Protein AF-A0A941ATB3-F1 (afdb_monomer)

Organism: NCBI:txid1453541

Secondary structure (DSSP, 8-state):
--PPP------HHHHHHHHHHHHHHHHT---S-HHHHHHHHHHHT-------TTHHHHHHHHHHHHHHHHHHHHHHHHHHHHHHHHHHHHHHHHHHHHHHHHHHHHHSTTHHHHHHHHHHHHHHHHHHHHHHHHHHHHH-

Mean predicted aligned error: 13.72 Å

Radius of gyration: 29.15 Å; Cα contacts (8 Å, |Δi|>4): 45; chains: 1; bounding box: 66×35×63 Å

Foldseek 3Di:
DDDDPPPPPDDPVVVVLLVVLLVCCVVVHPPGDPVSVVVNVVVVPPPPDPDDPCNVVVVVVVVVVVVVVVVVVVVVVVVVVVVVVVVVVVVCCVVCVVVVLQVVQVPDDPGNVVSVVVVVVVVVVCVVVVVVVVVVVVVD

pLDDT: mean 84.12, std 11.13, range [37.12, 97.19]

Sequence (140 aa):
MNTPPRNHEFDERQWQAQERARIAAREGHADADPDELRIARALRRAPAMDLPADFAAQVAAQAHSQAAVDAKFEQRLLRGLGIVLGLSAAATVAWFGRDWVSALSATLPGGADATGWSMAAALCLLANWGWGAMKRLREV

Structure (mmCIF, N/CA/C/O backbone):
data_AF-A0A941ATB3-F1
#
_entry.id   AF-A0A941ATB3-F1
#
loop_
_atom_site.group_PDB
_atom_site.id
_atom_site.type_symbol
_atom_site.label_atom_id
_atom_site.label_alt_id
_atom_site.label_comp_id
_atom_site.label_asym_id
_atom_site.label_entity_id
_atom_site.label_seq_id
_atom_site.pdbx_PDB_ins_code
_atom_site.Cartn_x
_atom_site.Cartn_y
_atom_site.Cartn_z
_atom_site.occupancy
_atom_site.B_iso_or_equiv
_atom_site.auth_seq_id
_atom_site.auth_comp_id
_atom_site.auth_asym_id
_atom_site.auth_atom_id
_atom_site.pdbx_PDB_model_num
ATOM 1 N N . MET A 1 1 ? -36.765 -5.371 -3.423 1.00 37.12 1 MET A N 1
ATOM 2 C CA . MET A 1 1 ? -36.433 -4.521 -2.261 1.00 37.12 1 MET A CA 1
ATOM 3 C C . MET A 1 1 ? -35.306 -3.593 -2.698 1.00 37.12 1 MET A C 1
ATOM 5 O O . MET A 1 1 ? -34.185 -4.055 -2.831 1.00 37.12 1 MET A O 1
ATOM 9 N N . ASN A 1 2 ? -35.629 -2.349 -3.065 1.00 39.72 2 ASN A N 1
ATOM 10 C CA . ASN A 1 2 ? -34.671 -1.373 -3.595 1.00 39.72 2 ASN A CA 1
ATOM 11 C C . ASN A 1 2 ? -34.065 -0.581 -2.432 1.00 39.72 2 ASN A C 1
ATOM 13 O O . ASN A 1 2 ? -34.708 0.328 -1.915 1.00 39.72 2 ASN A O 1
ATOM 17 N N . THR A 1 3 ? -32.853 -0.921 -2.003 1.00 48.47 3 THR A N 1
ATOM 18 C CA . THR A 1 3 ? -32.048 -0.024 -1.164 1.00 48.47 3 THR A CA 1
ATOM 19 C C . THR A 1 3 ? -31.293 0.936 -2.083 1.00 48.47 3 THR A C 1
ATOM 21 O O . THR A 1 3 ? -30.486 0.459 -2.883 1.00 48.47 3 THR A O 1
ATOM 24 N N . PRO A 1 4 ? -31.538 2.258 -2.020 1.00 49.59 4 PRO A N 1
ATOM 25 C CA . PRO A 1 4 ? -30.750 3.213 -2.790 1.00 49.59 4 PRO A CA 1
ATOM 26 C C . PRO A 1 4 ? -29.269 3.127 -2.372 1.00 49.59 4 PRO A C 1
ATOM 28 O O . PRO A 1 4 ? -28.982 2.814 -1.209 1.00 49.59 4 PRO A O 1
ATOM 31 N N . PRO A 1 5 ? -28.320 3.373 -3.294 1.00 51.84 5 PRO A N 1
ATOM 32 C CA . PRO A 1 5 ? -26.901 3.366 -2.970 1.00 51.84 5 PRO A CA 1
ATOM 33 C C . PRO A 1 5 ? -26.631 4.465 -1.941 1.00 51.84 5 PRO A C 1
ATOM 35 O O . PRO A 1 5 ? -26.846 5.648 -2.201 1.00 51.84 5 PRO A O 1
ATOM 38 N N . ARG A 1 6 ? -26.198 4.070 -0.741 1.00 57.22 6 ARG A N 1
ATOM 39 C CA . ARG A 1 6 ? -25.798 5.006 0.309 1.00 57.22 6 ARG A CA 1
ATOM 40 C C . ARG A 1 6 ? -24.454 5.618 -0.073 1.00 57.22 6 ARG A C 1
ATOM 42 O O . ARG A 1 6 ? -23.410 5.075 0.272 1.00 57.22 6 ARG A O 1
ATOM 49 N N . ASN A 1 7 ? -24.484 6.731 -0.799 1.00 54.56 7 ASN A N 1
ATOM 50 C CA . ASN A 1 7 ? -23.332 7.617 -0.911 1.00 54.56 7 ASN A CA 1
ATOM 51 C C . ASN A 1 7 ? -23.184 8.363 0.424 1.00 54.56 7 ASN A C 1
ATOM 53 O O . ASN A 1 7 ? -23.713 9.457 0.594 1.00 54.56 7 ASN A O 1
ATOM 57 N N . HIS A 1 8 ? -22.567 7.718 1.415 1.00 60.22 8 HIS A N 1
ATOM 58 C CA . HIS A 1 8 ? -22.116 8.409 2.618 1.00 60.22 8 HIS A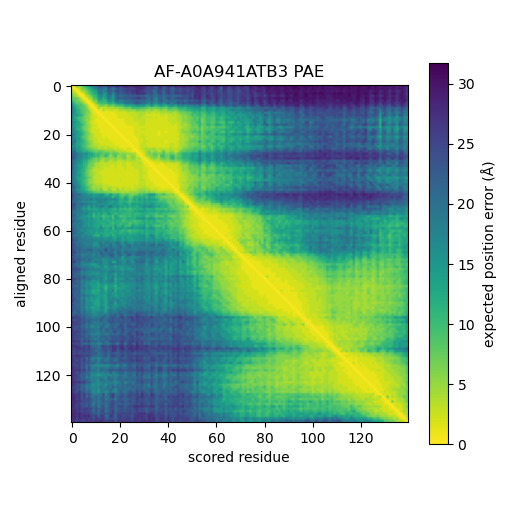 CA 1
ATOM 59 C C . HIS A 1 8 ? -20.817 9.124 2.266 1.00 60.22 8 HIS A C 1
ATOM 61 O O . HIS A 1 8 ? -19.731 8.576 2.441 1.00 60.22 8 HIS A O 1
ATOM 67 N N . GLU A 1 9 ? -20.943 10.327 1.716 1.00 69.69 9 GLU A N 1
ATOM 68 C CA . GLU A 1 9 ? -19.825 11.256 1.665 1.00 69.69 9 GLU A CA 1
ATOM 69 C C . GLU A 1 9 ? -19.334 11.445 3.108 1.00 69.69 9 GLU A C 1
ATOM 71 O O . GLU A 1 9 ? -20.122 11.717 4.017 1.00 69.69 9 GLU A O 1
ATOM 76 N N . PHE A 1 10 ? -18.059 11.151 3.348 1.00 75.00 10 PHE A N 1
ATOM 77 C CA . PHE A 1 10 ? -17.480 11.211 4.683 1.00 75.00 10 PHE A CA 1
ATOM 78 C C . PHE A 1 10 ? -17.383 12.679 5.116 1.00 75.00 10 PHE A C 1
ATOM 80 O O . PHE A 1 10 ? -16.521 13.414 4.636 1.00 75.00 10 PHE A O 1
ATOM 87 N N . ASP A 1 11 ? -18.281 13.109 6.004 1.00 87.00 11 ASP A N 1
ATOM 88 C CA . ASP A 1 11 ? -18.234 14.436 6.616 1.00 87.00 11 ASP A CA 1
ATOM 89 C C . ASP A 1 11 ? -17.440 14.384 7.928 1.00 87.00 11 ASP A C 1
ATOM 91 O O . ASP A 1 11 ? -17.938 13.977 8.981 1.00 87.00 11 ASP A O 1
ATOM 95 N N . GLU A 1 12 ? -16.191 14.841 7.859 1.00 90.38 12 GLU A N 1
ATOM 96 C CA . GLU A 1 12 ? -15.289 14.955 9.009 1.00 90.38 12 GLU A CA 1
ATOM 97 C C . GLU A 1 12 ? -15.907 15.784 10.147 1.00 90.38 12 GLU A C 1
ATOM 99 O O . GLU A 1 12 ? -15.719 15.473 11.322 1.00 90.38 12 GLU A O 1
ATOM 104 N N . ARG A 1 13 ? -16.690 16.829 9.841 1.00 88.62 13 ARG A N 1
ATOM 105 C CA . ARG A 1 13 ? -17.304 17.669 10.883 1.00 88.62 13 ARG A CA 1
ATOM 106 C C . ARG A 1 13 ? -18.380 16.908 11.637 1.00 88.62 13 ARG A C 1
ATOM 108 O O . ARG A 1 13 ? -18.458 17.016 12.863 1.00 88.62 13 ARG A O 1
ATOM 115 N N . GLN A 1 14 ? -19.183 16.138 10.910 1.00 88.81 14 GLN A N 1
ATOM 116 C CA . GLN A 1 14 ? -20.196 15.274 11.496 1.00 88.81 14 GLN A CA 1
ATOM 117 C C . GLN A 1 14 ? -19.548 14.171 12.343 1.00 88.81 14 GLN A C 1
ATOM 119 O O . GLN A 1 14 ? -19.974 13.937 13.474 1.00 88.81 14 GLN A O 1
ATOM 124 N N . TRP A 1 15 ? -18.461 13.566 11.856 1.00 89.38 15 TRP A N 1
ATOM 125 C CA . TRP A 1 15 ? -17.699 12.573 12.614 1.00 89.38 15 TRP A CA 1
ATOM 126 C C . TRP A 1 15 ? -17.160 13.136 13.941 1.00 89.38 15 TRP A C 1
ATOM 128 O O . TRP A 1 15 ? -17.355 12.541 15.001 1.00 89.38 15 TRP A O 1
ATOM 138 N N . GLN A 1 16 ? -16.565 14.331 13.921 1.00 93.00 16 GLN A N 1
ATOM 139 C CA . GLN A 1 16 ? -16.058 14.996 15.128 1.00 93.00 16 GLN A CA 1
ATOM 140 C C . GLN A 1 16 ? -17.173 15.384 16.114 1.00 93.00 16 GLN A C 1
ATOM 142 O O . GLN A 1 16 ? -16.965 15.391 17.331 1.00 93.00 16 GLN A O 1
ATOM 147 N N . ALA A 1 17 ? -18.362 15.747 15.621 1.00 91.50 17 ALA A N 1
ATOM 148 C CA . ALA A 1 17 ? -19.524 16.008 16.472 1.00 91.50 17 ALA A CA 1
ATOM 149 C C . ALA A 1 17 ? -19.989 14.727 17.187 1.00 91.50 17 ALA A C 1
ATOM 151 O O . ALA A 1 17 ? -20.221 14.751 18.398 1.00 91.50 17 ALA A O 1
ATOM 152 N N . GLN A 1 18 ? -20.021 13.604 16.466 1.00 92.19 18 GLN A N 1
ATOM 153 C CA . GLN A 1 18 ? -20.349 12.286 17.009 1.00 92.19 18 GLN A CA 1
ATOM 154 C C . GLN A 1 18 ? -19.328 11.802 18.037 1.00 92.19 18 GLN A C 1
ATOM 156 O O . GLN A 1 18 ? -19.715 11.323 19.103 1.00 92.19 18 GLN A O 1
ATOM 161 N N . GLU A 1 19 ? -18.031 11.958 17.767 1.00 92.31 19 GLU A N 1
ATOM 162 C CA . GLU A 1 19 ? -16.986 11.507 18.689 1.00 92.31 19 GLU A CA 1
ATOM 163 C C . GLU A 1 19 ? -17.003 12.319 19.993 1.00 92.31 19 GLU A C 1
ATOM 165 O O . GLU A 1 19 ? -16.952 11.745 21.085 1.00 92.31 19 GLU A O 1
ATOM 170 N N . ARG A 1 20 ? -17.203 13.643 19.909 1.00 91.56 20 ARG A N 1
ATOM 171 C CA . ARG A 1 20 ? -17.406 14.493 21.095 1.00 91.56 20 ARG A CA 1
ATOM 172 C C . ARG A 1 20 ? -18.654 14.096 21.878 1.00 91.56 20 ARG A C 1
ATOM 174 O O . ARG A 1 20 ? -18.580 13.952 23.096 1.00 91.56 20 ARG A O 1
ATOM 181 N N . ALA A 1 21 ? -19.776 13.846 21.202 1.00 92.31 21 ALA A N 1
ATOM 182 C CA . ALA A 1 21 ? -20.999 13.375 21.850 1.00 92.31 21 ALA A CA 1
ATOM 183 C C . ALA A 1 21 ? -20.831 11.998 22.513 1.00 92.31 21 ALA A C 1
ATOM 185 O O . ALA A 1 21 ? -21.358 11.771 23.606 1.00 92.31 21 ALA A O 1
ATOM 186 N N . ARG A 1 22 ? -20.054 11.091 21.905 1.00 91.44 22 ARG A N 1
ATOM 187 C CA . ARG A 1 22 ? -19.717 9.770 22.457 1.00 91.44 22 ARG A CA 1
ATOM 188 C C . ARG A 1 22 ? -18.913 9.885 23.750 1.00 91.44 22 ARG A C 1
ATOM 190 O O . ARG A 1 22 ? -19.253 9.220 24.731 1.00 91.44 22 ARG A O 1
ATOM 197 N N . ILE A 1 23 ? -17.878 10.728 23.764 1.00 91.19 23 ILE A N 1
ATOM 198 C CA . ILE A 1 23 ? -17.043 10.986 24.949 1.00 91.19 23 ILE A CA 1
ATOM 199 C C . ILE A 1 23 ? -17.870 11.688 26.035 1.00 91.19 23 ILE A C 1
ATOM 201 O O . ILE A 1 23 ? -17.918 11.210 27.169 1.00 91.19 23 ILE A O 1
ATOM 205 N N . ALA A 1 24 ? -18.636 12.724 25.680 1.00 90.62 24 ALA A N 1
ATOM 206 C CA . ALA A 1 24 ? -19.506 13.439 26.613 1.00 90.62 24 ALA A CA 1
ATOM 207 C C . ALA A 1 24 ? -20.560 12.516 27.254 1.00 90.62 24 ALA A C 1
ATOM 209 O O . ALA A 1 24 ? -20.748 12.529 28.471 1.00 90.62 24 ALA A O 1
ATOM 210 N N . ALA A 1 25 ? -21.199 11.632 26.479 1.00 88.69 25 ALA A N 1
ATOM 211 C CA . ALA A 1 25 ? -22.116 10.618 27.007 1.00 88.69 25 ALA A CA 1
ATOM 212 C C . ALA A 1 25 ? -21.413 9.549 27.866 1.00 88.69 25 ALA A C 1
ATOM 214 O O . ALA A 1 25 ? -22.060 8.904 28.702 1.00 88.69 25 ALA A O 1
ATOM 215 N N . ARG A 1 26 ? -20.106 9.327 27.660 1.00 86.25 26 ARG A N 1
ATOM 216 C CA . ARG A 1 26 ? -19.295 8.422 28.481 1.00 86.25 26 ARG A CA 1
ATOM 217 C C . ARG A 1 26 ? -19.038 9.002 29.870 1.00 86.25 26 ARG A C 1
ATOM 219 O O . ARG A 1 26 ? -19.235 8.288 30.853 1.00 86.25 26 ARG A O 1
ATOM 226 N N . GLU A 1 27 ? -18.635 10.267 29.903 1.00 88.88 27 GLU A N 1
ATOM 227 C CA . GLU A 1 27 ? -18.178 11.010 31.086 1.00 88.88 27 GLU A CA 1
ATOM 228 C C . GLU A 1 27 ? -19.316 11.729 31.831 1.00 88.88 27 GLU A C 1
ATOM 230 O O . GLU A 1 27 ? -19.149 12.142 32.973 1.00 88.88 27 GLU A O 1
ATOM 235 N N . GLY A 1 28 ? -20.503 11.823 31.223 1.00 82.69 28 GLY A N 1
ATOM 236 C CA . GLY A 1 28 ? -21.673 12.476 31.817 1.00 82.69 28 GLY A CA 1
ATOM 237 C C . GLY A 1 28 ? -21.739 13.985 31.567 1.00 82.69 28 GLY A C 1
ATOM 238 O O . GLY A 1 28 ? -22.505 14.681 32.230 1.00 82.69 28 GLY A O 1
ATOM 239 N N . HIS A 1 29 ? -20.972 14.495 30.606 1.00 81.75 29 HIS A N 1
ATOM 240 C CA . HIS A 1 29 ? -20.975 15.899 30.209 1.00 81.75 29 HIS A CA 1
ATOM 241 C C . HIS A 1 29 ? -22.111 16.214 29.220 1.00 81.75 29 HIS A C 1
ATOM 243 O O . HIS A 1 29 ? -22.646 15.335 28.537 1.00 81.75 29 HIS A O 1
ATOM 249 N N . ALA A 1 30 ? -22.506 17.488 29.164 1.00 78.44 30 ALA A N 1
ATOM 250 C CA . ALA A 1 30 ? -23.513 18.001 28.230 1.00 78.44 30 ALA A CA 1
ATOM 251 C C . ALA A 1 30 ? -22.906 18.869 27.112 1.00 78.44 30 ALA A C 1
ATOM 253 O O . ALA A 1 30 ? -23.649 19.461 26.337 1.00 78.44 30 ALA A O 1
ATOM 254 N N . ASP A 1 31 ? -21.575 18.937 27.034 1.00 80.44 31 ASP A N 1
ATOM 255 C CA . ASP A 1 31 ? -20.836 19.759 26.071 1.00 80.44 31 ASP A CA 1
ATOM 256 C C . ASP A 1 31 ? -20.669 19.035 24.723 1.00 80.44 31 ASP A C 1
ATOM 258 O O . ASP A 1 31 ? -19.580 18.632 24.319 1.00 80.44 31 ASP A O 1
ATOM 262 N N . ALA A 1 32 ? -21.796 18.767 24.065 1.00 87.38 32 ALA A N 1
ATOM 263 C CA . ALA A 1 32 ? -21.861 18.209 22.719 1.00 87.38 32 ALA A CA 1
ATOM 264 C C . ALA A 1 32 ? -23.197 18.574 22.060 1.00 87.38 32 ALA A C 1
ATOM 266 O O . ALA A 1 32 ? -24.130 19.020 22.732 1.00 87.38 32 ALA A O 1
ATOM 267 N N . ASP A 1 33 ? -23.296 18.356 20.749 1.00 89.88 33 ASP A N 1
ATOM 268 C CA . ASP A 1 33 ? -24.551 18.532 20.020 1.00 89.88 33 ASP A CA 1
ATOM 269 C C . ASP A 1 33 ? -25.694 17.724 20.687 1.00 89.88 33 ASP A C 1
ATOM 271 O O . ASP A 1 33 ? -25.503 16.537 20.974 1.00 89.88 33 ASP A O 1
ATOM 275 N N . PRO A 1 34 ? -26.866 18.326 20.977 1.00 88.88 34 PRO A N 1
ATOM 276 C CA . PRO A 1 34 ? -27.933 17.667 21.731 1.00 88.88 34 PRO A CA 1
ATOM 277 C C . PRO A 1 34 ? -28.518 16.422 21.058 1.00 88.88 34 PRO A C 1
ATOM 279 O O . PRO A 1 34 ? -28.932 15.493 21.765 1.00 88.88 34 PRO A O 1
ATOM 282 N N . ASP A 1 35 ? -28.581 16.399 19.726 1.00 90.19 35 ASP A N 1
ATOM 283 C CA . ASP A 1 35 ? -29.128 15.269 18.980 1.00 90.19 35 ASP A CA 1
ATOM 284 C C . ASP A 1 35 ? -28.105 14.131 18.925 1.00 90.19 35 ASP A C 1
ATOM 286 O O . ASP A 1 35 ? -28.449 12.992 19.259 1.00 90.19 35 ASP A O 1
ATOM 290 N N . GLU A 1 36 ? -26.830 14.437 18.668 1.00 92.38 36 GLU A N 1
ATOM 291 C CA . GLU A 1 36 ? -25.754 13.437 18.743 1.00 92.38 36 GLU A CA 1
ATOM 292 C C . GLU A 1 36 ? -25.593 12.880 20.168 1.00 92.38 36 GLU A C 1
ATOM 294 O O . GLU A 1 36 ? -25.398 11.679 20.378 1.00 92.38 36 GLU A O 1
ATOM 299 N N . LEU A 1 37 ? -25.771 13.721 21.189 1.00 91.44 37 LEU A N 1
ATOM 300 C CA . LEU A 1 37 ? -25.734 13.314 22.592 1.00 91.44 37 LEU A CA 1
ATOM 301 C C . LEU A 1 37 ? -26.916 12.404 22.960 1.00 91.44 37 LEU A C 1
ATOM 303 O O . LEU A 1 37 ? -26.758 11.467 23.750 1.00 91.44 37 LEU A O 1
ATOM 307 N N . ARG A 1 38 ? -28.107 12.642 22.390 1.00 89.62 38 ARG A N 1
ATOM 308 C CA . ARG A 1 38 ? -29.273 11.757 22.551 1.00 89.62 38 ARG A CA 1
ATOM 309 C C . ARG A 1 38 ? -28.996 10.389 21.933 1.00 89.62 38 ARG A C 1
ATOM 311 O O . ARG A 1 38 ? -29.266 9.379 22.586 1.00 89.62 38 ARG A O 1
ATOM 318 N N . ILE A 1 39 ? -28.423 10.358 20.731 1.00 90.19 39 ILE A N 1
ATOM 319 C CA . ILE A 1 39 ? -28.038 9.126 20.031 1.00 90.19 39 ILE A CA 1
ATOM 320 C C . ILE A 1 39 ? -26.986 8.360 20.843 1.00 90.19 39 ILE A C 1
ATOM 322 O O . ILE A 1 39 ? -27.190 7.187 21.160 1.00 90.19 39 ILE A O 1
ATOM 326 N N . ALA A 1 40 ? -25.913 9.021 21.280 1.00 90.25 40 ALA A N 1
ATOM 327 C CA . ALA A 1 40 ? -24.852 8.404 22.076 1.00 90.25 40 ALA A CA 1
ATOM 328 C C . ALA A 1 40 ? -25.376 7.802 23.395 1.00 90.25 40 ALA A C 1
ATOM 330 O O . ALA A 1 40 ? -24.995 6.693 23.784 1.00 90.25 40 ALA A O 1
ATOM 331 N N . ARG A 1 41 ? -26.303 8.490 24.076 1.00 88.75 41 ARG A N 1
ATOM 332 C CA . ARG A 1 41 ? -26.965 7.970 25.287 1.00 88.75 41 ARG A CA 1
ATOM 333 C C . ARG A 1 41 ? -27.878 6.783 24.991 1.00 88.75 41 ARG A C 1
ATOM 335 O O . ARG A 1 41 ? -27.901 5.844 25.784 1.00 88.75 41 ARG A O 1
ATOM 342 N N . ALA A 1 42 ? -28.620 6.814 23.884 1.00 87.56 42 ALA A N 1
ATOM 343 C CA . ALA A 1 42 ? -29.471 5.703 23.467 1.00 87.56 42 ALA A CA 1
ATOM 344 C C . ALA A 1 42 ? -28.637 4.447 23.169 1.00 87.56 42 ALA A C 1
ATOM 346 O O . ALA A 1 42 ? -28.973 3.369 23.652 1.00 87.56 42 ALA A O 1
ATOM 347 N N . LEU A 1 43 ? -27.501 4.603 22.480 1.00 85.44 43 LEU A N 1
ATOM 348 C CA . LEU A 1 43 ? -26.565 3.512 22.196 1.00 85.44 43 LEU A CA 1
ATOM 349 C C . LEU A 1 43 ? -25.942 2.922 23.470 1.00 85.44 43 LEU A C 1
ATOM 351 O O . LEU A 1 43 ? -25.814 1.706 23.575 1.00 85.44 43 LEU A O 1
ATOM 355 N N . ARG A 1 44 ? -25.604 3.742 24.478 1.00 82.62 44 ARG A N 1
ATOM 356 C CA . ARG A 1 44 ? -25.124 3.223 25.779 1.00 82.62 44 ARG A CA 1
ATOM 357 C C . ARG A 1 44 ? -26.203 2.502 26.581 1.00 82.62 44 ARG A C 1
ATOM 359 O O . ARG A 1 44 ? -25.873 1.650 27.397 1.00 82.62 44 ARG A O 1
ATOM 366 N N . ARG A 1 45 ? -27.471 2.862 26.381 1.00 81.25 45 ARG A N 1
ATOM 367 C CA . ARG A 1 45 ? -28.628 2.200 26.999 1.00 81.25 45 ARG A CA 1
ATOM 368 C C . ARG A 1 45 ? -29.127 1.009 26.184 1.00 81.25 45 ARG A C 1
ATOM 370 O O . ARG A 1 45 ? -30.238 0.550 26.445 1.00 81.25 45 ARG A O 1
ATOM 377 N N . ALA A 1 46 ? -28.346 0.534 25.209 1.00 69.88 46 ALA A N 1
ATOM 378 C CA . ALA A 1 46 ? -28.678 -0.672 24.469 1.00 69.88 46 ALA A CA 1
ATOM 379 C C . ALA A 1 46 ? -29.094 -1.777 25.458 1.00 69.88 46 ALA A C 1
ATOM 381 O O . ALA A 1 46 ? -28.436 -1.940 26.493 1.00 69.88 46 ALA A O 1
ATOM 382 N N . PRO A 1 47 ? -30.216 -2.470 25.192 1.00 70.38 47 PRO A N 1
ATOM 383 C CA . PRO A 1 47 ? -30.733 -3.483 26.098 1.00 70.38 47 PRO A CA 1
ATOM 384 C C . PRO A 1 47 ? -29.647 -4.514 26.391 1.00 70.38 47 PRO A C 1
ATOM 386 O O . PRO A 1 47 ? -28.785 -4.763 25.548 1.00 70.38 47 PRO A O 1
ATOM 389 N N . ALA A 1 48 ? -29.680 -5.096 27.590 1.00 67.94 48 ALA A N 1
ATOM 390 C CA . ALA A 1 48 ? -28.779 -6.182 27.941 1.00 67.94 48 ALA A CA 1
ATOM 391 C C . ALA A 1 48 ? -29.021 -7.336 26.962 1.00 67.94 48 ALA A C 1
ATOM 393 O O . ALA A 1 48 ? -30.022 -8.045 27.036 1.00 67.94 48 ALA A O 1
ATOM 394 N N . MET A 1 49 ? -28.132 -7.448 25.987 1.00 72.31 49 MET A N 1
ATOM 395 C CA . MET A 1 49 ? -28.106 -8.542 25.041 1.00 72.31 49 MET A CA 1
ATOM 396 C C . MET A 1 49 ? -27.321 -9.657 25.725 1.00 72.31 49 MET A C 1
ATOM 398 O O . MET A 1 49 ? -26.210 -9.415 26.201 1.00 72.31 49 MET A O 1
ATOM 402 N N . ASP A 1 50 ? -27.904 -10.849 25.810 1.00 80.56 50 ASP A N 1
ATOM 403 C CA . ASP A 1 50 ? -27.262 -12.008 26.429 1.00 80.56 50 ASP A CA 1
ATOM 404 C C . ASP A 1 50 ? -26.182 -12.543 25.475 1.00 80.56 50 ASP A C 1
ATOM 406 O O . ASP A 1 50 ? -26.401 -13.451 24.671 1.00 80.56 50 ASP A O 1
ATOM 410 N N . LEU A 1 51 ? -25.040 -11.850 25.447 1.00 79.44 51 LEU A N 1
ATOM 411 C CA . LEU A 1 51 ? -23.906 -12.213 24.6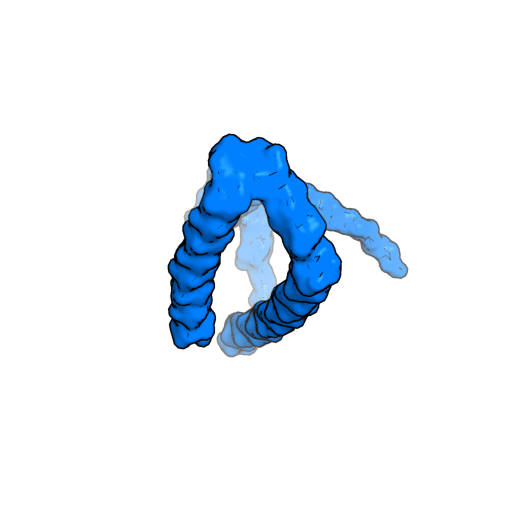11 1.00 79.44 51 LEU A CA 1
ATOM 412 C C . LEU A 1 51 ? -23.067 -13.274 25.325 1.00 79.44 51 LEU A C 1
ATOM 414 O O . LEU A 1 51 ? -22.764 -13.121 26.511 1.00 79.44 51 LEU A O 1
ATOM 418 N N . PRO A 1 52 ? -22.596 -14.301 24.597 1.00 87.06 52 PRO A N 1
ATOM 419 C CA . PRO A 1 52 ? -21.596 -15.219 25.120 1.00 87.06 52 PRO A CA 1
ATOM 420 C C . PRO A 1 52 ? -20.366 -14.460 25.632 1.00 87.06 52 PRO A C 1
ATOM 422 O O . PRO A 1 52 ? -19.933 -13.490 25.004 1.00 87.06 52 PRO A O 1
ATOM 425 N N . ALA A 1 53 ? -19.755 -14.938 26.720 1.00 87.25 53 ALA A N 1
ATOM 426 C CA . ALA A 1 53 ? -18.559 -14.320 27.305 1.00 87.25 53 ALA A CA 1
ATOM 427 C C . ALA A 1 53 ? -17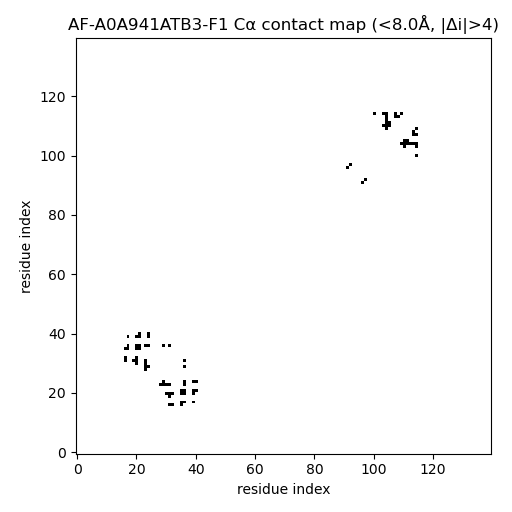.414 -14.154 26.282 1.00 87.25 53 ALA A C 1
ATOM 429 O O . ALA A 1 53 ? -16.700 -13.153 26.295 1.00 87.25 53 ALA A O 1
ATOM 430 N N . ASP A 1 54 ? -17.309 -15.087 25.332 1.00 89.31 54 ASP A N 1
ATOM 431 C CA . ASP A 1 54 ? -16.280 -15.095 24.290 1.00 89.31 54 ASP A CA 1
ATOM 432 C C . ASP A 1 54 ? -16.694 -14.367 23.003 1.00 89.31 54 ASP A C 1
ATOM 434 O O . ASP A 1 54 ? -16.017 -14.482 21.982 1.00 89.31 54 ASP A O 1
ATOM 438 N N . PHE A 1 55 ? -17.819 -13.644 22.986 1.00 89.12 55 PHE A N 1
ATOM 439 C CA . PHE A 1 55 ? -18.311 -12.984 21.771 1.00 89.12 55 PHE A CA 1
ATOM 440 C C . PHE A 1 55 ? -17.269 -12.034 21.169 1.00 89.12 55 PHE A C 1
ATOM 442 O O . PHE A 1 55 ? -16.986 -12.094 19.974 1.00 89.12 55 PHE A O 1
ATOM 449 N N . ALA A 1 56 ? -16.651 -11.189 22.001 1.00 89.06 56 ALA A N 1
ATOM 450 C CA . ALA A 1 56 ? -15.634 -10.248 21.540 1.00 89.06 56 ALA A CA 1
ATOM 451 C C . ALA A 1 56 ? -14.416 -10.973 20.942 1.00 89.06 56 ALA A C 1
ATOM 453 O O . ALA A 1 56 ? -13.895 -10.550 19.911 1.00 89.06 56 ALA A O 1
ATOM 454 N N . ALA A 1 57 ? -14.002 -12.092 21.546 1.00 88.94 57 ALA A N 1
ATOM 455 C CA . ALA A 1 57 ? -12.901 -12.911 21.047 1.00 88.94 57 ALA A CA 1
ATOM 456 C C . ALA A 1 57 ? -13.247 -13.575 19.705 1.00 88.94 57 ALA A C 1
ATOM 458 O O . ALA A 1 57 ? -12.426 -13.574 18.790 1.00 88.94 57 ALA A O 1
ATOM 459 N N . GLN A 1 58 ? -14.475 -14.078 19.552 1.00 91.31 58 GLN A N 1
ATOM 460 C CA . GLN A 1 58 ? -14.957 -14.678 18.305 1.00 91.31 58 GLN A CA 1
ATOM 461 C C . GLN A 1 58 ? -15.033 -13.652 17.170 1.00 91.31 58 GLN A C 1
ATOM 463 O O . GLN A 1 58 ? -14.538 -13.911 16.074 1.00 91.31 58 GLN A O 1
ATOM 468 N N . VAL A 1 59 ? -15.579 -12.461 17.439 1.00 92.00 59 VAL A N 1
ATOM 469 C CA . VAL A 1 59 ? -15.639 -11.371 16.453 1.00 92.00 59 VAL A CA 1
ATOM 470 C C . VAL A 1 59 ? -14.236 -10.907 16.067 1.00 92.00 59 VAL A C 1
ATOM 472 O O . VAL A 1 59 ? -13.957 -10.739 14.881 1.00 92.00 59 VAL A O 1
ATOM 475 N N . ALA A 1 60 ? -13.331 -10.748 17.037 1.00 90.12 60 ALA A N 1
ATOM 476 C CA . ALA A 1 60 ? -11.947 -10.368 16.768 1.00 90.12 60 ALA A CA 1
ATOM 477 C C . ALA A 1 60 ? -11.219 -11.422 15.919 1.00 90.12 60 ALA A C 1
ATOM 479 O O . ALA A 1 60 ? -10.577 -11.074 14.928 1.00 90.12 60 ALA A O 1
ATOM 480 N N . ALA A 1 61 ? -11.361 -12.708 16.254 1.00 89.62 61 ALA A N 1
ATOM 481 C CA . ALA A 1 61 ? -10.783 -13.806 15.482 1.00 89.62 61 ALA A CA 1
ATOM 482 C C . ALA A 1 61 ? -11.342 -13.846 14.053 1.00 89.62 61 ALA A C 1
ATOM 484 O O . ALA A 1 61 ? -10.591 -14.009 13.089 1.00 89.62 61 ALA A O 1
ATOM 485 N N . GLN A 1 62 ? -12.648 -13.632 13.898 1.00 89.38 62 GLN A N 1
ATOM 486 C CA . GLN A 1 62 ? -13.293 -13.613 12.595 1.00 89.38 62 GLN A CA 1
ATOM 487 C C . GLN A 1 62 ? -12.838 -12.420 11.745 1.00 89.38 62 GLN A C 1
ATOM 489 O O . GLN A 1 62 ? -12.479 -12.617 10.583 1.00 89.38 62 GLN A O 1
ATOM 494 N N . ALA A 1 63 ? -12.772 -11.215 12.313 1.00 85.44 63 ALA A N 1
ATOM 495 C CA . ALA A 1 63 ? -12.254 -10.032 11.626 1.00 85.44 63 ALA A CA 1
ATOM 496 C C . ALA A 1 63 ? -10.789 -10.221 11.199 1.00 85.44 63 ALA A C 1
ATOM 498 O O . ALA A 1 63 ? -10.430 -9.934 10.058 1.00 85.44 63 ALA A O 1
ATOM 499 N N . HIS A 1 64 ? -9.956 -10.781 12.081 1.00 81.50 64 HIS A N 1
ATOM 500 C CA . HIS A 1 64 ? -8.553 -11.054 11.779 1.00 81.50 64 HIS A CA 1
ATOM 501 C C . HIS A 1 64 ? -8.396 -12.102 10.670 1.00 81.50 64 HIS A C 1
ATOM 503 O O . HIS A 1 64 ? -7.557 -11.949 9.785 1.00 81.50 64 HIS A O 1
ATOM 509 N N . SER A 1 65 ? -9.227 -13.149 10.676 1.00 78.94 65 SER A N 1
ATOM 510 C CA . SER A 1 65 ? -9.203 -14.182 9.636 1.00 78.94 65 SER A CA 1
ATOM 511 C C . SER A 1 65 ? -9.569 -13.630 8.255 1.00 78.94 65 SER A C 1
ATOM 513 O O . SER A 1 65 ? -8.907 -13.969 7.278 1.00 78.94 65 SER A O 1
ATOM 515 N N . GLN A 1 66 ? -10.561 -12.737 8.177 1.00 76.44 66 GLN A N 1
ATOM 516 C CA . GLN A 1 66 ? -10.974 -12.098 6.926 1.00 76.44 66 GLN A CA 1
ATOM 517 C C . GLN A 1 66 ? -9.887 -11.156 6.406 1.00 76.44 66 GLN A C 1
ATOM 519 O O . GLN A 1 66 ? -9.451 -11.302 5.267 1.00 76.44 66 GLN A O 1
ATOM 524 N N . ALA A 1 67 ? -9.350 -10.292 7.273 1.00 75.56 67 ALA A N 1
ATOM 525 C CA . ALA A 1 67 ? -8.246 -9.403 6.918 1.00 75.56 67 ALA A CA 1
ATOM 526 C C . ALA A 1 67 ? -7.004 -10.179 6.438 1.00 75.56 67 ALA A C 1
ATOM 528 O O . ALA A 1 67 ? -6.348 -9.785 5.476 1.00 75.56 67 ALA A O 1
ATOM 529 N N . ALA A 1 68 ? -6.693 -11.318 7.067 1.00 75.25 68 ALA A N 1
ATOM 530 C CA . ALA A 1 68 ? -5.572 -12.161 6.664 1.00 75.25 68 ALA A CA 1
ATOM 531 C C . ALA A 1 68 ? -5.796 -12.859 5.309 1.00 75.25 68 ALA A C 1
ATOM 533 O O . ALA A 1 68 ? -4.829 -13.094 4.581 1.00 75.25 68 ALA A O 1
ATOM 534 N N . VAL A 1 69 ? -7.035 -13.227 4.967 1.00 75.69 69 VAL A N 1
ATOM 535 C CA . VAL A 1 69 ? -7.372 -13.807 3.656 1.00 75.69 69 VAL A CA 1
ATOM 536 C C . VAL A 1 69 ? -7.267 -12.748 2.561 1.00 75.69 69 VAL A C 1
ATOM 538 O O . VAL A 1 69 ? -6.610 -13.010 1.550 1.00 75.69 69 VAL A O 1
ATOM 541 N N . ASP A 1 70 ? -7.817 -11.556 2.792 1.00 77.19 70 ASP A N 1
ATOM 542 C CA . ASP A 1 70 ? -7.755 -10.439 1.843 1.00 77.19 70 ASP A CA 1
ATOM 543 C C . ASP A 1 70 ? -6.309 -10.005 1.585 1.00 77.19 70 ASP A C 1
ATOM 545 O O . ASP A 1 70 ? -5.881 -9.943 0.431 1.00 77.19 70 ASP A O 1
ATOM 549 N N . ALA A 1 71 ? -5.500 -9.852 2.639 1.00 79.75 71 ALA A N 1
ATOM 550 C CA . ALA A 1 71 ? -4.085 -9.505 2.506 1.00 79.75 71 ALA A CA 1
ATOM 551 C C . ALA A 1 71 ? -3.292 -10.554 1.703 1.00 79.75 71 ALA A C 1
ATOM 553 O O . ALA A 1 71 ? -2.459 -10.213 0.860 1.00 79.75 71 ALA A O 1
ATOM 554 N N . LYS A 1 72 ? -3.562 -11.852 1.914 1.00 82.75 72 LYS A N 1
ATOM 555 C CA . LYS A 1 72 ? -2.910 -12.936 1.154 1.00 82.75 72 LYS A CA 1
ATOM 556 C C . LYS A 1 72 ? -3.334 -12.945 -0.312 1.00 82.75 72 LYS A C 1
ATOM 558 O O . LYS A 1 72 ? -2.514 -13.265 -1.176 1.00 82.75 72 LYS A O 1
ATOM 563 N N . PHE A 1 73 ? -4.600 -12.655 -0.600 1.00 84.50 73 PHE A N 1
ATOM 564 C CA . PHE A 1 73 ? -5.099 -12.572 -1.968 1.00 84.50 73 PHE A CA 1
ATOM 565 C C . PHE A 1 73 ? -4.489 -11.377 -2.706 1.00 84.50 73 PHE A C 1
ATOM 567 O O . PHE A 1 73 ? -3.923 -11.560 -3.785 1.00 84.50 73 PHE A O 1
ATOM 574 N N . GLU A 1 74 ? -4.506 -10.196 -2.090 1.00 88.06 74 GLU A N 1
ATOM 575 C CA . GLU A 1 74 ? -3.889 -8.980 -2.622 1.00 88.06 74 GLU A CA 1
ATOM 576 C C . GLU A 1 74 ? -2.397 -9.193 -2.906 1.00 88.06 74 GLU A C 1
ATOM 578 O O . GLU A 1 74 ? -1.922 -8.927 -4.012 1.00 88.06 74 GLU A O 1
ATOM 583 N N . GLN A 1 75 ? -1.663 -9.789 -1.962 1.00 87.88 75 GLN A N 1
ATOM 584 C CA . GLN A 1 75 ? -0.242 -10.081 -2.139 1.00 87.88 75 GLN A CA 1
ATOM 585 C C . GLN A 1 75 ? 0.021 -11.032 -3.318 1.00 87.88 75 GLN A C 1
ATOM 587 O O . GLN A 1 75 ? 0.977 -10.838 -4.074 1.00 87.88 75 GLN A O 1
ATOM 592 N N . ARG A 1 76 ? -0.813 -12.064 -3.507 1.00 90.38 76 ARG A N 1
ATOM 593 C CA . ARG A 1 76 ? -0.696 -12.983 -4.654 1.00 90.38 76 ARG A CA 1
ATOM 594 C C . ARG A 1 76 ? -0.997 -12.279 -5.969 1.00 90.38 76 ARG A C 1
ATOM 596 O O . ARG A 1 76 ? -0.280 -12.512 -6.941 1.00 90.38 76 ARG A O 1
ATOM 603 N N . LEU A 1 77 ? -2.015 -11.422 -5.991 1.00 93.06 77 LEU A N 1
ATOM 604 C CA . LEU A 1 77 ? -2.396 -10.659 -7.173 1.00 93.06 77 LEU A CA 1
ATOM 605 C C . LEU A 1 77 ? -1.282 -9.693 -7.584 1.00 93.06 77 LEU A C 1
ATOM 607 O O . LEU A 1 77 ? -0.852 -9.716 -8.734 1.00 93.06 77 LEU A O 1
ATOM 611 N N . LEU A 1 78 ? -0.749 -8.920 -6.635 1.00 91.38 78 LEU A N 1
ATOM 612 C CA . LEU A 1 78 ? 0.370 -8.006 -6.872 1.00 91.38 78 LEU A CA 1
ATOM 613 C C . LEU A 1 78 ? 1.627 -8.750 -7.325 1.00 91.38 78 LEU A C 1
ATOM 615 O O . LEU A 1 78 ? 2.307 -8.308 -8.249 1.00 91.38 78 LEU A O 1
ATOM 619 N N . ARG A 1 79 ? 1.921 -9.914 -6.732 1.00 91.00 79 ARG A N 1
ATOM 620 C CA . ARG A 1 79 ? 3.050 -10.751 -7.159 1.00 91.00 79 ARG A CA 1
ATOM 621 C C . ARG A 1 79 ? 2.861 -11.278 -8.580 1.00 91.00 79 ARG A C 1
ATOM 623 O O . ARG A 1 79 ? 3.802 -11.231 -9.366 1.00 91.00 79 ARG A O 1
ATOM 630 N N . GLY A 1 80 ? 1.663 -11.755 -8.917 1.00 93.75 80 GLY A N 1
ATOM 631 C CA . GLY A 1 80 ? 1.324 -12.192 -10.271 1.00 93.75 80 GLY A CA 1
ATOM 632 C C . GLY A 1 80 ? 1.461 -11.057 -11.285 1.00 93.75 80 GLY A C 1
ATOM 633 O O . GLY A 1 80 ? 2.133 -11.222 -12.301 1.00 93.75 80 GLY A O 1
ATOM 634 N N . LEU A 1 81 ? 0.912 -9.882 -10.967 1.00 95.50 8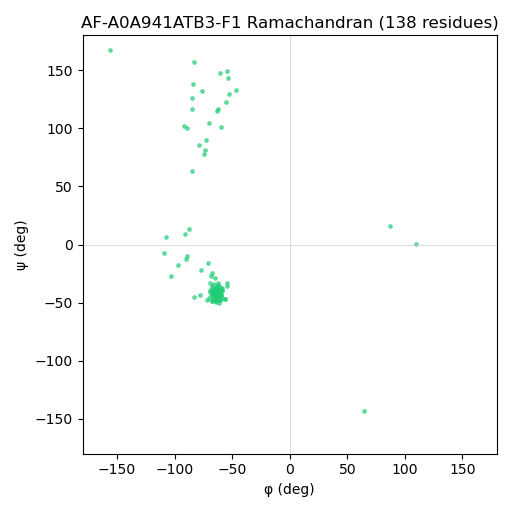1 LEU A N 1
ATOM 635 C CA . LEU A 1 81 ? 1.008 -8.688 -11.805 1.00 95.50 81 LEU A CA 1
ATOM 636 C C . LEU A 1 81 ? 2.465 -8.249 -11.996 1.00 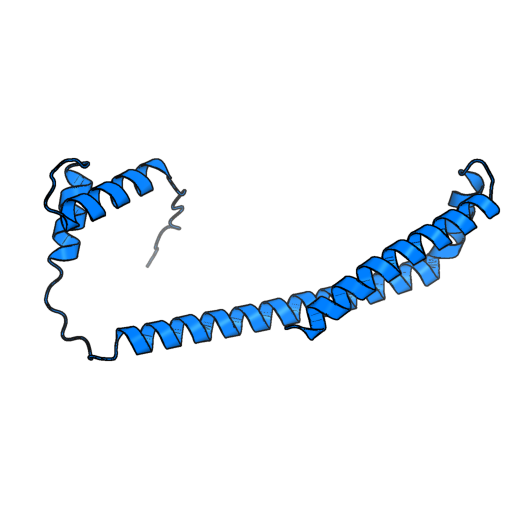95.50 81 LEU A C 1
ATOM 638 O O . LEU A 1 81 ? 2.871 -7.959 -13.116 1.00 95.50 81 LEU A O 1
ATOM 642 N N . GLY A 1 82 ? 3.268 -8.269 -10.930 1.00 93.81 82 GLY A N 1
ATOM 643 C CA . GLY A 1 82 ? 4.696 -7.964 -10.990 1.00 93.81 82 GLY A CA 1
ATOM 644 C C . GLY A 1 82 ? 5.473 -8.926 -11.892 1.00 93.81 82 GLY A C 1
ATOM 645 O O . GLY A 1 82 ? 6.313 -8.483 -12.673 1.00 93.81 82 GLY A O 1
ATOM 646 N N . ILE A 1 83 ? 5.163 -10.227 -11.848 1.00 94.06 83 ILE A N 1
ATOM 647 C CA . ILE A 1 83 ? 5.770 -11.226 -12.743 1.00 94.06 83 ILE A CA 1
ATOM 648 C C . ILE A 1 83 ? 5.382 -10.951 -14.199 1.00 94.06 83 ILE A C 1
ATOM 650 O O . ILE A 1 83 ? 6.258 -10.891 -15.060 1.00 94.06 83 ILE A O 1
ATOM 654 N N . VAL A 1 84 ? 4.091 -10.756 -14.482 1.00 97.19 84 VAL A N 1
ATOM 655 C CA . VAL A 1 84 ? 3.601 -10.483 -15.844 1.00 97.19 84 VAL A CA 1
ATOM 656 C C . VAL A 1 84 ? 4.211 -9.197 -16.397 1.00 97.19 84 VAL A C 1
ATOM 658 O O . VAL A 1 84 ? 4.672 -9.177 -17.540 1.00 97.19 84 VAL A O 1
ATOM 661 N N . LEU A 1 85 ? 4.272 -8.141 -15.584 1.00 95.38 85 LEU A N 1
ATOM 662 C CA . LEU A 1 85 ? 4.898 -6.876 -15.949 1.00 95.38 85 LEU A CA 1
ATOM 663 C C . LEU A 1 85 ? 6.393 -7.060 -16.233 1.00 95.38 85 LEU A C 1
ATOM 665 O O . LEU A 1 85 ? 6.875 -6.587 -17.258 1.00 95.38 85 LEU A O 1
ATOM 669 N N . GLY A 1 86 ? 7.112 -7.783 -15.370 1.00 93.94 86 GLY A N 1
ATOM 670 C CA . GLY A 1 86 ? 8.535 -8.070 -15.552 1.00 93.94 86 GLY A CA 1
ATOM 671 C C . GLY A 1 86 ? 8.822 -8.846 -16.839 1.00 93.94 86 GLY A C 1
ATOM 672 O O . GLY A 1 86 ? 9.718 -8.474 -17.595 1.00 93.94 86 GLY A O 1
ATOM 673 N N . LEU A 1 87 ? 8.023 -9.875 -17.135 1.00 96.88 87 LEU A N 1
ATOM 674 C CA . LEU A 1 87 ? 8.129 -10.643 -18.380 1.00 96.88 87 LEU A CA 1
ATOM 675 C C . LEU A 1 87 ? 7.820 -9.783 -19.612 1.00 96.88 87 LEU A C 1
ATOM 677 O O . LEU A 1 87 ? 8.546 -9.843 -20.602 1.00 96.88 87 LEU A O 1
ATOM 681 N N . SER A 1 88 ? 6.781 -8.952 -19.538 1.00 94.94 88 SER A N 1
ATOM 682 C CA . SER A 1 88 ? 6.385 -8.059 -20.635 1.00 94.94 88 SER A CA 1
ATOM 683 C C . SER A 1 88 ? 7.448 -6.991 -20.907 1.00 94.94 88 SER A C 1
ATOM 685 O O . SER A 1 88 ? 7.782 -6.717 -22.061 1.00 94.94 88 SER A O 1
ATOM 687 N N . ALA A 1 89 ? 8.034 -6.423 -19.850 1.00 92.50 89 ALA A N 1
ATOM 688 C CA . ALA A 1 89 ? 9.145 -5.486 -19.952 1.00 92.50 89 ALA A CA 1
ATOM 689 C C . ALA A 1 89 ? 10.376 -6.153 -20.584 1.00 92.50 89 ALA A C 1
ATOM 691 O O . ALA A 1 89 ? 10.952 -5.604 -21.522 1.00 92.50 89 ALA A O 1
ATOM 692 N N . ALA A 1 90 ? 10.739 -7.361 -20.138 1.00 92.19 90 ALA A N 1
ATOM 693 C CA . ALA A 1 90 ? 11.851 -8.118 -20.711 1.00 92.19 90 ALA A CA 1
ATOM 694 C C . ALA A 1 90 ? 11.636 -8.426 -22.203 1.00 92.19 90 ALA A C 1
ATOM 696 O O . ALA A 1 90 ? 12.549 -8.229 -23.004 1.00 92.19 90 ALA A O 1
ATOM 697 N N . ALA A 1 91 ? 10.426 -8.837 -22.593 1.00 94.50 91 ALA A N 1
ATOM 698 C CA . ALA A 1 91 ? 10.073 -9.076 -23.993 1.00 94.50 91 ALA A CA 1
ATOM 699 C C . ALA A 1 91 ? 10.172 -7.795 -24.840 1.00 94.50 91 ALA A C 1
ATOM 701 O O . ALA A 1 91 ? 10.730 -7.812 -25.936 1.00 94.50 91 ALA A O 1
ATOM 702 N N . THR A 1 92 ? 9.700 -6.666 -24.305 1.00 93.56 92 THR A N 1
ATOM 703 C CA . THR A 1 92 ? 9.777 -5.360 -24.979 1.00 93.56 92 THR A CA 1
ATOM 704 C C . THR A 1 92 ? 11.228 -4.938 -25.203 1.00 93.56 92 THR A C 1
ATOM 706 O O . THR A 1 92 ? 11.588 -4.539 -26.307 1.00 93.56 92 THR A O 1
ATOM 709 N N . VAL A 1 93 ? 12.089 -5.079 -24.190 1.00 90.88 93 VAL A N 1
ATOM 710 C CA . VAL A 1 93 ? 13.526 -4.781 -24.310 1.00 90.88 93 VAL A CA 1
ATOM 711 C C . VAL A 1 93 ? 14.210 -5.730 -25.297 1.00 90.88 93 VAL A C 1
ATOM 713 O O . VAL A 1 93 ? 15.058 -5.290 -26.069 1.00 90.88 93 VAL A O 1
ATOM 716 N N . ALA A 1 94 ? 13.836 -7.011 -25.326 1.00 90.44 94 ALA A N 1
ATOM 717 C CA . ALA A 1 94 ? 14.408 -7.972 -26.267 1.00 90.44 94 ALA A CA 1
ATOM 718 C C . ALA A 1 94 ? 14.079 -7.634 -27.732 1.00 90.44 94 ALA A C 1
ATOM 720 O O . ALA A 1 94 ? 14.940 -7.793 -28.597 1.00 90.44 94 ALA A O 1
ATOM 721 N N . TRP A 1 95 ? 12.864 -7.147 -28.009 1.00 92.69 95 TRP A N 1
ATOM 722 C CA . TRP A 1 95 ? 12.452 -6.774 -29.365 1.00 92.69 95 TRP A CA 1
ATOM 723 C C . TRP A 1 95 ? 12.886 -5.370 -29.783 1.00 92.69 95 TRP A C 1
ATOM 725 O O . TRP A 1 95 ? 13.397 -5.210 -30.885 1.00 92.69 95 TRP A O 1
ATOM 735 N N . PHE A 1 96 ? 12.724 -4.368 -28.919 1.00 90.81 96 PHE A N 1
ATOM 736 C CA . PHE A 1 96 ? 12.911 -2.954 -29.280 1.00 90.81 96 PHE A CA 1
ATOM 737 C C . PHE A 1 96 ? 14.158 -2.313 -28.663 1.00 90.81 96 PHE A C 1
ATOM 739 O O . PHE A 1 96 ? 14.515 -1.184 -28.999 1.00 90.81 96 PHE A O 1
ATOM 746 N N . GLY A 1 97 ? 14.856 -3.012 -27.765 1.00 84.81 97 GLY A N 1
ATOM 747 C CA . GLY A 1 97 ? 15.945 -2.425 -26.985 1.00 84.81 97 GLY A CA 1
ATOM 748 C C . GLY A 1 97 ? 17.115 -1.941 -27.836 1.00 84.81 97 GLY A C 1
ATOM 749 O O . GLY A 1 97 ? 17.701 -0.910 -27.523 1.00 84.81 97 GLY A O 1
ATOM 750 N N . ARG A 1 98 ? 17.438 -2.628 -28.940 1.00 84.19 98 ARG A N 1
ATOM 751 C CA . ARG A 1 98 ? 18.529 -2.203 -29.838 1.00 84.19 98 ARG A CA 1
ATOM 752 C C . ARG A 1 98 ? 18.216 -0.872 -30.515 1.00 84.19 98 ARG A C 1
ATOM 754 O O . ARG A 1 98 ? 19.086 -0.004 -30.547 1.00 84.19 98 ARG A O 1
ATOM 761 N N . ASP A 1 99 ? 16.981 -0.687 -30.970 1.00 87.62 99 ASP A N 1
ATOM 762 C CA . ASP A 1 99 ? 16.554 0.550 -31.622 1.00 87.62 99 ASP A CA 1
ATOM 763 C C . ASP A 1 99 ? 16.570 1.713 -30.624 1.00 87.62 99 ASP A C 1
ATOM 765 O O . ASP A 1 99 ? 17.111 2.778 -30.923 1.00 87.62 99 ASP A O 1
ATOM 769 N N . TRP A 1 100 ? 16.092 1.487 -29.396 1.00 86.62 100 TRP A N 1
ATOM 770 C CA . TRP A 1 100 ? 16.115 2.491 -28.328 1.00 86.62 100 TRP A CA 1
ATOM 771 C C . TRP A 1 100 ? 17.529 2.882 -27.907 1.00 86.62 100 TRP A C 1
ATOM 773 O O . TRP A 1 100 ? 17.821 4.068 -27.780 1.00 86.62 100 TRP A O 1
ATOM 783 N N . VAL A 1 101 ? 18.423 1.906 -27.721 1.00 86.50 101 VAL A N 1
ATOM 784 C CA . VAL A 1 101 ? 19.832 2.171 -27.387 1.00 86.50 101 VAL A CA 1
ATOM 785 C C . VAL A 1 101 ? 20.505 2.959 -28.508 1.00 86.50 101 VAL A C 1
ATOM 787 O O . VAL A 1 101 ? 21.239 3.907 -28.235 1.00 86.50 101 VAL A O 1
ATOM 790 N N . SER A 1 102 ? 20.212 2.627 -29.767 1.00 86.12 102 SER A N 1
ATOM 791 C CA . SER A 1 102 ? 20.769 3.348 -30.912 1.00 86.12 102 SER A CA 1
ATOM 792 C C . SER A 1 102 ? 20.282 4.805 -30.961 1.00 86.12 102 SER A C 1
ATOM 794 O O . SER A 1 102 ? 21.100 5.719 -31.073 1.00 86.12 102 SER A O 1
ATOM 796 N N . ALA A 1 103 ? 18.985 5.046 -30.748 1.00 86.94 103 ALA A N 1
ATOM 797 C CA . ALA A 1 103 ? 18.402 6.384 -30.682 1.00 86.94 103 ALA A CA 1
ATOM 798 C C . ALA A 1 103 ? 18.936 7.203 -29.491 1.00 86.94 103 ALA A C 1
ATOM 800 O O . ALA A 1 103 ? 19.202 8.400 -29.619 1.00 86.94 103 ALA A O 1
ATOM 801 N N . LEU A 1 104 ? 19.153 6.561 -28.340 1.00 84.81 104 LEU A N 1
ATOM 802 C CA . LEU A 1 104 ? 19.757 7.198 -27.166 1.00 84.81 104 LEU A CA 1
ATOM 803 C C . L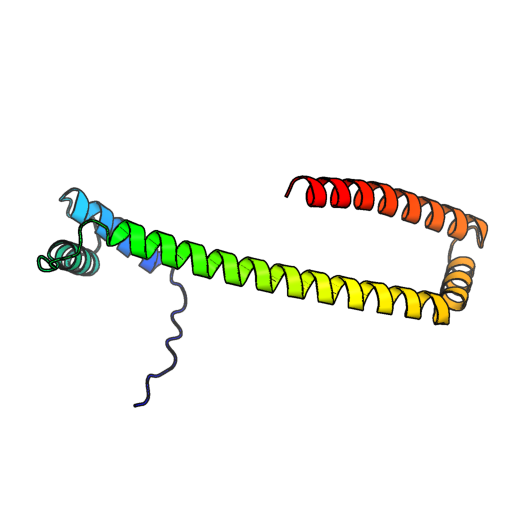EU A 1 104 ? 21.205 7.608 -27.438 1.00 84.81 104 LEU A C 1
ATOM 805 O O . LEU A 1 104 ? 21.598 8.727 -27.118 1.00 84.81 104 LEU A O 1
ATOM 809 N N . SER A 1 105 ? 21.985 6.742 -28.087 1.00 87.25 105 SER A N 1
ATOM 810 C CA . SER A 1 105 ? 23.370 7.062 -28.444 1.00 87.25 105 SER A CA 1
ATOM 811 C C . SER A 1 105 ? 23.464 8.206 -29.460 1.00 87.25 105 SER A C 1
ATOM 813 O O . SER A 1 105 ? 24.425 8.965 -29.439 1.00 87.25 105 SER A O 1
ATOM 815 N N . ALA A 1 106 ? 22.451 8.379 -30.315 1.00 87.31 106 ALA A N 1
ATOM 816 C CA . ALA A 1 106 ? 22.397 9.471 -31.283 1.00 87.31 106 ALA A CA 1
ATOM 817 C C . ALA A 1 106 ? 21.999 10.823 -30.660 1.00 87.31 106 ALA A C 1
ATOM 819 O O . ALA A 1 106 ? 22.279 11.868 -31.243 1.00 87.31 106 ALA A O 1
ATOM 820 N N . THR A 1 107 ? 21.340 10.818 -29.498 1.00 87.00 107 THR A N 1
ATOM 821 C CA . THR A 1 107 ? 20.812 12.032 -28.848 1.00 87.00 107 THR A CA 1
ATOM 822 C C . THR A 1 107 ? 21.655 12.508 -27.668 1.00 87.00 107 THR A C 1
ATOM 824 O O . THR A 1 107 ? 21.670 13.705 -27.380 1.00 87.00 107 THR A O 1
ATOM 827 N N . LEU A 1 108 ? 22.378 11.610 -26.989 1.00 83.81 108 LEU A N 1
ATOM 828 C CA . LEU A 1 108 ? 23.237 11.984 -25.867 1.00 83.81 108 LEU A CA 1
ATOM 829 C C . LEU A 1 108 ? 24.546 12.648 -26.338 1.00 83.81 108 LEU A C 1
ATOM 831 O O . LEU A 1 108 ? 25.267 12.078 -27.165 1.00 83.81 108 LEU A O 1
ATOM 835 N N . PRO A 1 109 ? 24.937 13.797 -25.754 1.00 77.50 109 PRO A N 1
ATOM 836 C CA . PRO A 1 109 ? 26.275 14.340 -25.947 1.00 77.50 109 PRO A CA 1
ATOM 837 C C . PRO A 1 109 ? 27.304 13.359 -25.364 1.00 77.50 109 PRO A C 1
ATOM 839 O O . PRO A 1 109 ? 27.311 13.094 -24.164 1.00 77.50 109 PRO A O 1
ATOM 842 N N . GLY A 1 110 ? 28.148 12.790 -26.227 1.00 79.94 110 GLY A N 1
ATOM 843 C CA . GLY A 1 110 ? 29.094 11.724 -25.867 1.00 79.94 110 GLY A CA 1
ATOM 844 C C . GLY A 1 110 ? 28.763 10.342 -26.446 1.00 79.94 110 GLY A C 1
ATOM 845 O O . GLY A 1 110 ? 29.525 9.403 -26.228 1.00 79.94 110 GLY A O 1
ATOM 846 N N . GLY A 1 111 ? 27.681 10.205 -27.220 1.00 86.00 111 GLY A N 1
ATOM 847 C CA . GLY A 1 111 ? 27.468 9.042 -28.080 1.00 86.00 111 GLY A CA 1
ATOM 848 C C . GLY A 1 111 ? 27.295 7.716 -27.330 1.00 86.00 111 GLY A C 1
ATOM 849 O O . GLY A 1 111 ? 26.714 7.658 -26.245 1.00 86.00 111 GLY A O 1
ATOM 850 N N . ALA A 1 112 ? 27.832 6.642 -27.917 1.00 84.50 112 ALA A N 1
ATOM 851 C CA . ALA A 1 112 ? 27.740 5.280 -27.389 1.00 84.50 112 ALA A CA 1
ATOM 852 C C . ALA A 1 112 ? 28.335 5.129 -25.973 1.00 84.50 112 ALA A C 1
ATOM 854 O O . ALA A 1 112 ? 27.753 4.433 -25.135 1.00 84.50 112 ALA A O 1
ATOM 855 N N . ASP A 1 113 ? 29.437 5.825 -25.680 1.00 86.25 113 ASP A N 1
ATOM 856 C CA . ASP A 1 113 ? 30.115 5.754 -24.381 1.00 86.25 113 ASP A CA 1
ATOM 857 C C . ASP A 1 113 ? 29.247 6.342 -23.264 1.00 86.25 113 ASP A C 1
ATOM 859 O O . ASP A 1 113 ? 29.091 5.731 -22.203 1.00 86.25 113 ASP A O 1
ATOM 863 N N . ALA A 1 114 ? 28.603 7.487 -23.513 1.00 86.12 114 ALA A N 1
ATOM 864 C CA . ALA A 1 114 ? 27.701 8.115 -22.549 1.00 86.12 114 ALA A CA 1
ATOM 865 C C . ALA A 1 114 ? 26.478 7.231 -22.242 1.00 86.12 114 ALA A C 1
ATOM 867 O O . ALA A 1 114 ? 26.080 7.093 -21.079 1.00 86.12 114 ALA A O 1
ATOM 868 N N . THR A 1 115 ? 25.910 6.570 -23.257 1.00 88.00 115 THR A N 1
ATOM 869 C CA . THR A 1 115 ? 24.845 5.575 -23.054 1.00 88.00 115 THR A CA 1
ATOM 870 C C . THR A 1 115 ? 25.314 4.369 -22.243 1.00 88.00 115 THR A C 1
ATOM 872 O O . THR A 1 115 ? 24.585 3.926 -21.356 1.00 88.00 115 THR A O 1
ATOM 875 N N . GLY A 1 116 ? 26.529 3.865 -22.485 1.00 87.06 116 GLY A N 1
ATOM 876 C CA . GLY A 1 116 ? 27.100 2.745 -21.733 1.00 87.06 116 GLY A CA 1
ATOM 877 C C . GLY A 1 116 ? 27.249 3.057 -20.243 1.00 87.06 116 GLY A C 1
ATOM 878 O O . GLY A 1 116 ? 26.781 2.291 -19.398 1.00 87.06 116 GLY A O 1
ATOM 879 N N . TRP A 1 117 ? 27.811 4.222 -19.910 1.00 89.50 117 TRP A N 1
ATOM 880 C CA . TRP A 1 117 ? 27.943 4.678 -18.521 1.00 89.50 117 TRP A CA 1
ATOM 881 C C . TRP A 1 117 ? 26.594 4.930 -17.846 1.00 89.50 117 TRP A C 1
ATOM 883 O O . TRP A 1 117 ? 26.410 4.569 -16.683 1.00 89.50 117 TRP A O 1
ATOM 893 N N . SER A 1 118 ? 25.628 5.485 -18.580 1.00 88.62 118 SER A N 1
ATOM 894 C CA . SER A 1 118 ? 24.266 5.688 -18.073 1.00 88.62 118 SER A CA 1
ATOM 895 C C . SER A 1 118 ? 23.585 4.355 -17.749 1.00 88.62 118 SER A C 1
ATOM 897 O O . SER A 1 118 ? 22.940 4.215 -16.710 1.00 88.62 118 SER A O 1
ATOM 899 N N . MET A 1 119 ? 23.772 3.346 -18.601 1.00 89.62 119 MET A N 1
ATOM 900 C CA . MET A 1 119 ? 23.216 2.009 -18.407 1.00 89.62 119 MET A CA 1
ATOM 901 C C . MET A 1 119 ? 23.884 1.284 -17.230 1.00 89.62 119 MET A C 1
ATOM 903 O O . MET A 1 119 ? 23.195 0.653 -16.430 1.00 89.62 119 MET A O 1
ATOM 907 N N . ALA A 1 120 ? 25.201 1.440 -17.062 1.00 91.25 120 ALA A N 1
ATOM 908 C CA . ALA A 1 120 ? 25.924 0.941 -15.895 1.00 91.25 120 ALA A CA 1
ATOM 909 C C . ALA A 1 120 ? 25.436 1.601 -14.592 1.00 91.25 120 ALA A C 1
ATOM 911 O O . ALA A 1 120 ? 25.171 0.905 -13.612 1.00 91.25 120 ALA A O 1
ATOM 912 N N . ALA A 1 121 ? 25.241 2.924 -14.586 1.00 91.44 121 ALA A N 1
ATOM 913 C CA . ALA A 1 121 ? 24.699 3.644 -13.434 1.00 91.44 121 ALA A CA 1
ATOM 914 C C . ALA A 1 121 ? 23.272 3.186 -13.092 1.00 91.44 121 ALA A C 1
ATOM 916 O O . ALA A 1 121 ? 22.971 2.914 -11.927 1.00 91.44 121 ALA A O 1
ATOM 917 N N . ALA A 1 122 ? 22.411 3.027 -14.101 1.00 91.19 122 ALA A N 1
ATOM 918 C CA . ALA A 1 122 ? 21.067 2.489 -13.924 1.00 91.19 122 ALA A CA 1
ATOM 919 C C . ALA A 1 122 ? 21.097 1.069 -13.336 1.00 91.19 122 ALA A C 1
ATOM 921 O O . ALA A 1 122 ? 20.354 0.774 -12.400 1.00 91.19 122 ALA A O 1
ATOM 922 N N . LEU A 1 123 ? 21.996 0.206 -13.821 1.00 92.12 123 LEU A N 1
ATOM 923 C CA . LEU A 1 123 ? 22.162 -1.152 -13.306 1.00 92.12 123 LEU A CA 1
ATOM 924 C C . LEU A 1 123 ? 22.623 -1.154 -11.841 1.00 92.12 123 LEU A C 1
ATOM 926 O O . LEU A 1 123 ? 22.092 -1.917 -11.035 1.00 92.12 123 LEU A O 1
ATOM 930 N N . CYS A 1 124 ? 23.546 -0.265 -11.467 1.00 92.00 124 CYS A N 1
ATOM 931 C CA . CYS A 1 124 ? 23.981 -0.095 -10.080 1.00 92.00 124 CYS A CA 1
ATOM 932 C C . CYS A 1 124 ? 22.835 0.358 -9.162 1.00 92.00 124 CYS A C 1
ATOM 934 O O . CYS A 1 124 ? 22.673 -0.183 -8.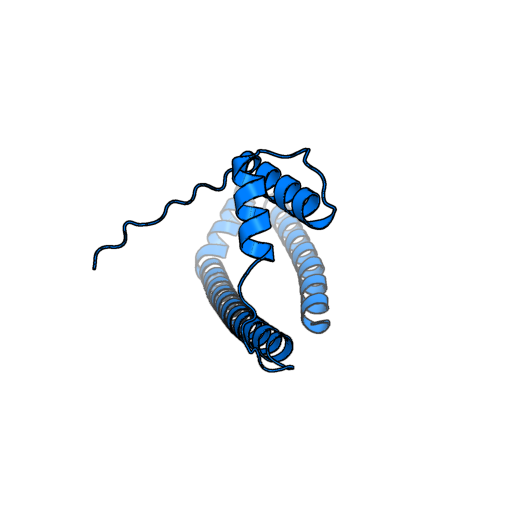066 1.00 92.00 124 CYS A O 1
ATOM 936 N N . LEU A 1 125 ? 22.008 1.312 -9.603 1.00 93.12 125 LEU A N 1
ATOM 937 C CA . LEU A 1 125 ? 20.839 1.770 -8.844 1.00 93.12 125 LEU A CA 1
ATOM 938 C C . LEU A 1 125 ? 19.811 0.649 -8.663 1.00 93.12 125 LEU A C 1
ATOM 940 O O . LEU A 1 125 ? 19.334 0.429 -7.548 1.00 93.12 125 LEU A O 1
ATOM 944 N N . LEU A 1 126 ? 19.523 -0.090 -9.737 1.00 89.69 126 LEU A N 1
ATOM 945 C CA . LEU A 1 126 ? 18.619 -1.238 -9.712 1.00 89.69 126 LEU A CA 1
ATOM 946 C C . LEU A 1 126 ? 19.136 -2.348 -8.799 1.00 89.69 126 LEU A C 1
ATOM 948 O O . LEU A 1 126 ? 18.354 -2.913 -8.040 1.00 89.69 126 LEU A O 1
ATOM 952 N N . ALA A 1 127 ? 20.436 -2.641 -8.818 1.00 89.62 127 ALA A N 1
ATOM 953 C CA . ALA A 1 127 ? 21.036 -3.634 -7.933 1.00 89.62 127 ALA A CA 1
ATOM 954 C C . ALA A 1 127 ? 20.954 -3.203 -6.461 1.00 89.62 127 ALA A C 1
ATOM 956 O O . ALA A 1 127 ? 20.568 -4.002 -5.607 1.00 89.62 127 ALA A O 1
ATOM 957 N N . ASN A 1 128 ? 21.246 -1.932 -6.162 1.00 91.50 128 ASN A N 1
ATOM 958 C CA . ASN A 1 128 ? 21.160 -1.390 -4.806 1.00 91.50 128 ASN A CA 1
ATOM 959 C C . ASN A 1 128 ? 19.722 -1.441 -4.257 1.00 91.50 128 ASN A C 1
ATOM 961 O O . ASN A 1 128 ? 19.487 -1.900 -3.138 1.00 91.50 128 ASN A O 1
ATOM 965 N N . TRP A 1 129 ? 18.743 -1.027 -5.065 1.00 86.38 129 TRP A N 1
ATOM 966 C CA . TRP A 1 129 ? 17.326 -1.093 -4.699 1.00 86.38 129 TRP A CA 1
ATOM 967 C C . TRP A 1 129 ? 16.805 -2.527 -4.622 1.00 86.38 129 TRP A C 1
ATOM 969 O O . TRP A 1 129 ? 16.122 -2.881 -3.661 1.00 86.38 129 TRP A O 1
ATOM 979 N N . GLY A 1 130 ? 17.160 -3.368 -5.593 1.00 86.44 130 GLY A N 1
ATOM 980 C CA . GLY A 1 130 ? 16.782 -4.777 -5.638 1.00 86.44 130 GLY A CA 1
ATOM 981 C C . GLY A 1 130 ? 17.290 -5.537 -4.418 1.00 86.44 130 GLY A C 1
ATOM 982 O O . GLY A 1 130 ? 16.547 -6.312 -3.821 1.00 86.44 130 GLY A O 1
ATOM 983 N N . TRP A 1 131 ? 18.512 -5.250 -3.969 1.00 85.25 131 TRP A N 1
ATOM 984 C CA . TRP A 1 131 ? 19.060 -5.813 -2.736 1.00 8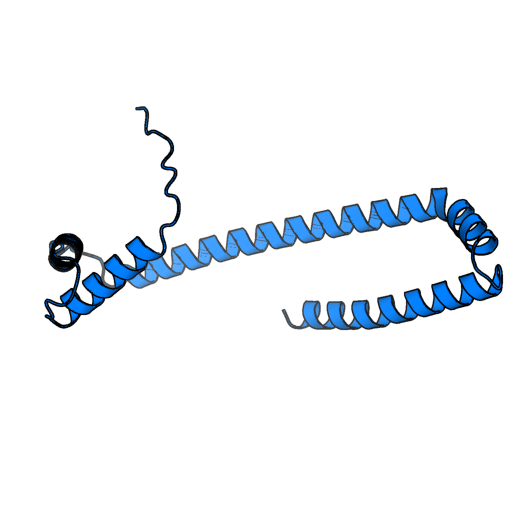5.25 131 TRP A CA 1
ATOM 985 C C . TRP A 1 131 ? 18.269 -5.390 -1.492 1.00 85.25 131 TRP A C 1
ATOM 987 O O . TRP A 1 131 ? 17.954 -6.225 -0.641 1.00 85.25 131 TRP A O 1
ATOM 997 N N . GLY A 1 132 ? 17.890 -4.111 -1.399 1.00 80.50 132 GLY A N 1
ATOM 998 C CA . GLY A 1 132 ? 17.030 -3.607 -0.324 1.00 80.50 132 GLY A CA 1
ATOM 999 C C . GLY A 1 132 ? 15.632 -4.236 -0.327 1.00 80.50 132 GLY A C 1
ATOM 1000 O O . GLY A 1 132 ? 15.120 -4.614 0.729 1.00 80.50 132 GLY A O 1
ATOM 1001 N N . ALA A 1 133 ? 15.035 -4.412 -1.507 1.00 79.62 133 ALA A N 1
ATOM 1002 C CA . ALA A 1 133 ? 13.742 -5.070 -1.670 1.00 79.62 133 ALA A CA 1
ATOM 1003 C C . ALA A 1 133 ? 13.803 -6.560 -1.288 1.00 79.62 133 ALA A C 1
ATOM 1005 O O . ALA A 1 133 ? 12.926 -7.045 -0.575 1.00 79.62 133 ALA A O 1
ATOM 1006 N N . MET A 1 134 ? 14.863 -7.274 -1.683 1.00 79.00 134 MET A N 1
ATOM 1007 C CA . MET A 1 134 ? 15.073 -8.680 -1.316 1.00 79.00 134 MET A CA 1
ATOM 1008 C C . MET A 1 134 ? 15.240 -8.877 0.193 1.00 79.00 134 MET A C 1
ATOM 1010 O O . MET A 1 134 ? 14.730 -9.857 0.731 1.00 79.00 134 MET A O 1
ATOM 1014 N N . LYS A 1 135 ? 15.916 -7.954 0.890 1.00 80.94 135 LYS A N 1
ATOM 1015 C CA . LYS A 1 135 ? 16.017 -8.001 2.357 1.00 80.94 135 LYS A CA 1
ATOM 1016 C C . LYS A 1 135 ? 14.654 -7.843 3.025 1.00 80.94 135 LYS A C 1
ATOM 1018 O O . LYS A 1 135 ? 14.294 -8.681 3.842 1.00 80.94 135 LYS A O 1
ATOM 1023 N N . ARG A 1 136 ? 13.859 -6.850 2.609 1.00 74.81 136 ARG A N 1
ATOM 1024 C CA . ARG A 1 136 ? 12.497 -6.653 3.141 1.00 74.81 136 ARG A CA 1
ATOM 1025 C C . ARG A 1 136 ? 11.585 -7.849 2.887 1.00 74.81 136 ARG A C 1
ATOM 1027 O O . ARG A 1 136 ? 10.789 -8.188 3.747 1.00 74.81 136 ARG A O 1
ATOM 1034 N N . LEU A 1 137 ? 11.720 -8.507 1.736 1.00 71.31 137 LEU A N 1
ATOM 1035 C CA . LEU A 1 137 ? 10.961 -9.720 1.413 1.00 71.31 137 LEU A CA 1
ATOM 1036 C C . LEU A 1 137 ? 11.385 -10.954 2.226 1.00 71.31 137 LEU A C 1
ATOM 1038 O O . LEU A 1 137 ? 10.661 -11.941 2.210 1.00 71.31 137 L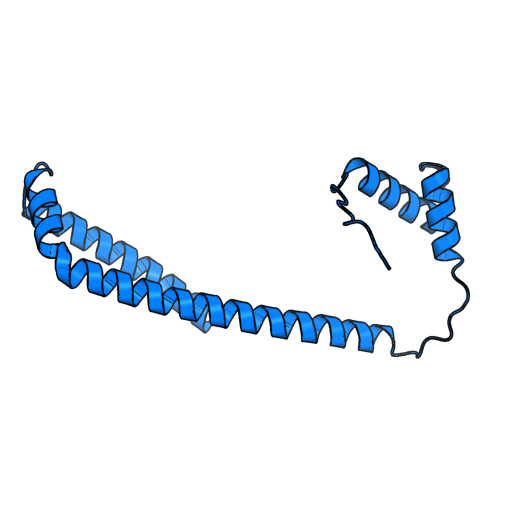EU A O 1
ATOM 1042 N N . ARG A 1 138 ? 12.552 -10.930 2.883 1.00 70.44 138 ARG A N 1
ATOM 1043 C CA . ARG A 1 138 ? 13.067 -12.033 3.711 1.00 70.44 138 ARG A CA 1
ATOM 1044 C C . ARG A 1 138 ? 12.786 -11.846 5.206 1.00 70.44 138 ARG A C 1
ATOM 1046 O O . ARG A 1 138 ? 12.900 -12.805 5.959 1.00 70.44 138 ARG A O 1
ATOM 1053 N N . GLU A 1 139 ? 12.474 -10.622 5.621 1.00 63.44 139 GLU A N 1
ATOM 1054 C CA . GLU A 1 139 ? 12.129 -10.257 7.003 1.00 63.44 139 GLU A CA 1
ATOM 1055 C C . GLU A 1 139 ? 10.623 -10.386 7.307 1.00 63.44 139 GLU A C 1
ATOM 1057 O O . GLU A 1 139 ? 10.232 -10.299 8.469 1.00 63.44 139 GLU A O 1
ATOM 1062 N N . VAL A 1 140 ? 9.798 -10.607 6.277 1.00 52.59 140 VAL A N 1
ATOM 1063 C CA . VAL A 1 140 ? 8.352 -10.897 6.354 1.00 52.59 140 VAL A CA 1
ATOM 1064 C C . VAL A 1 140 ? 8.121 -12.390 6.166 1.00 52.59 140 VAL A C 1
ATOM 1066 O O . VAL A 1 140 ? 7.269 -12.945 6.893 1.00 52.59 140 VAL A O 1
#

Solvent-accessible surface area (backbone atoms only — not comparable to full-atom values): 8012 Å² total; per-residue (Å²): 135,89,75,75,84,82,79,74,74,84,51,67,68,59,51,52,44,43,53,41,4,43,51,21,52,70,76,72,51,79,82,41,53,69,67,44,30,48,50,36,45,52,62,73,60,52,73,91,68,94,67,62,94,57,46,68,59,52,52,50,51,50,54,51,52,51,54,53,51,52,53,53,50,52,51,50,49,54,50,50,51,51,50,53,50,50,52,52,51,51,52,48,44,72,74,47,36,67,61,52,52,52,54,47,22,73,70,43,89,64,27,64,61,46,47,50,54,52,51,52,52,50,50,51,52,50,51,56,50,49,52,55,53,54,50,57,65,70,78,108